Protein AF-A0A9W8GY58-F1 (afdb_monomer_lite)

Organism: NCBI:txid1052879

Radius of gyration: 16.57 Å; chains: 1; bounding box: 48×34×39 Å

Secondary structure (DSSP, 8-state):
-HHHHHHHHHHH--HHHHHHHHHHHHHHHHHH---TTHHHHHHHHHTT---HHHHHHHHHHHHHHHHHTT-HHHHHHHHHHHHHTT-S-TTTHHHHHHHHHHHHHSSS--S-HHHHHHHHTSTTHHHHHHHHHHHHHH-

Foldseek 3Di:
DLVVVLVVCLVPPDLVVVQVVLVVQVVVCVVPVDNPCVVSLVSCVVSVDDHLSSVLSVLQVVLVVCVVVVVLLVSLVSLLCNLVVVSDDPVCLVVSLVVCVVSVPDPDVNDDPVSVVSNVPRPCVVVVVVVVVVVVVVD

Sequence (139 aa):
RLGAAIAHFAEVSDRVSIGLICDQLWDQYLESGVLAYGSVIDSVLAAGLSHDRLQFLTRYRDFHESYKAQQFVDAGGMLLSILVSEIAPPHAVADLLVDAIPLLEGDVLVFSADQTLVLMRRRSLPAVLAGWAQWMRAN

pLDDT: mean 77.3, std 15.21, range [34.72, 94.0]

InterPro domains:
  IPR011502 Nucleoporin Nup85-like [PF07575] (1-121)
  IPR011502 Nucleoporin Nup85-like [PTHR13373] (1-122)

Structure (mmCIF, N/CA/C/O backbone):
data_AF-A0A9W8GY58-F1
#
_entry.id   AF-A0A9W8GY58-F1
#
loop_
_atom_site.group_PDB
_atom_site.id
_atom_site.type_symbol
_atom_site.label_atom_id
_atom_site.label_alt_id
_atom_site.label_comp_id
_atom_site.label_asym_id
_atom_site.label_entity_id
_atom_site.label_seq_id
_atom_site.pdbx_PDB_ins_code
_atom_site.Cartn_x
_atom_site.Cartn_y
_atom_site.Cartn_z
_atom_site.occupancy
_atom_site.B_iso_or_equiv
_atom_site.auth_seq_id
_atom_site.auth_comp_id
_atom_site.auth_asym_id
_atom_site.auth_atom_id
_atom_site.pdbx_PDB_model_num
ATOM 1 N N . ARG A 1 1 ? 2.947 -18.036 -17.300 1.00 50.59 1 ARG A N 1
ATOM 2 C CA . ARG A 1 1 ? 3.574 -17.052 -18.225 1.00 50.59 1 ARG A CA 1
ATOM 3 C C . ARG A 1 1 ? 4.503 -16.049 -17.517 1.00 50.59 1 ARG A C 1
ATOM 5 O O . ARG A 1 1 ? 5.294 -15.431 -18.207 1.00 50.59 1 ARG A O 1
ATOM 12 N N . LEU A 1 2 ? 4.490 -15.943 -16.178 1.00 49.88 2 LEU A N 1
ATOM 13 C CA . LEU A 1 2 ? 5.351 -15.027 -15.404 1.00 49.88 2 LEU A CA 1
ATOM 14 C C . LEU A 1 2 ? 6.858 -15.357 -15.465 1.00 49.88 2 LEU A C 1
ATOM 16 O O . LEU A 1 2 ? 7.670 -14.447 -15.553 1.00 49.88 2 LEU A O 1
ATOM 20 N N . GLY A 1 3 ? 7.239 -16.641 -15.519 1.00 47.41 3 GLY A N 1
ATOM 21 C CA . GLY A 1 3 ? 8.656 -17.048 -15.546 1.00 47.41 3 GLY A CA 1
ATOM 22 C C . GLY A 1 3 ? 9.453 -16.562 -16.767 1.00 47.41 3 GLY A C 1
ATOM 23 O O . GLY A 1 3 ? 10.621 -16.221 -16.635 1.00 47.41 3 GLY A O 1
ATOM 24 N N . ALA A 1 4 ? 8.820 -16.462 -17.941 1.00 54.44 4 ALA A N 1
ATOM 25 C CA . ALA A 1 4 ? 9.468 -15.935 -19.145 1.00 54.44 4 ALA A CA 1
ATOM 26 C C . ALA A 1 4 ? 9.625 -14.404 -19.108 1.00 54.44 4 ALA A C 1
ATOM 28 O O . ALA A 1 4 ? 10.594 -13.877 -19.641 1.00 54.44 4 ALA A O 1
ATOM 29 N N . ALA A 1 5 ? 8.705 -13.696 -18.443 1.00 55.88 5 ALA A N 1
ATOM 30 C CA . ALA A 1 5 ? 8.809 -12.254 -18.242 1.00 55.88 5 ALA A CA 1
ATOM 31 C C . ALA A 1 5 ? 9.958 -11.916 -17.274 1.00 55.88 5 ALA A C 1
ATOM 33 O O . ALA A 1 5 ? 10.748 -11.026 -17.560 1.00 55.88 5 ALA A O 1
ATOM 34 N N . ILE A 1 6 ? 10.119 -12.706 -16.203 1.00 54.50 6 ILE A N 1
ATOM 35 C CA . ILE A 1 6 ? 11.223 -12.589 -15.233 1.00 54.50 6 ILE A CA 1
ATOM 36 C C . ILE A 1 6 ? 12.594 -12.763 -15.900 1.00 54.50 6 ILE A C 1
ATOM 38 O O . ILE A 1 6 ? 13.489 -11.951 -15.674 1.00 54.50 6 ILE A O 1
ATOM 42 N N . ALA A 1 7 ? 12.750 -13.779 -16.755 1.00 55.09 7 ALA A N 1
ATOM 43 C CA . ALA A 1 7 ? 13.993 -13.992 -17.499 1.00 55.09 7 ALA A CA 1
ATOM 44 C C . ALA A 1 7 ? 14.318 -12.807 -18.428 1.00 55.09 7 ALA A C 1
ATOM 46 O O . ALA A 1 7 ? 15.466 -12.379 -18.502 1.00 55.09 7 ALA A O 1
ATOM 47 N N . HIS A 1 8 ? 13.297 -12.219 -19.058 1.00 55.34 8 HIS A N 1
ATOM 48 C CA . HIS A 1 8 ? 13.469 -11.039 -19.902 1.00 55.34 8 HIS A CA 1
ATOM 49 C C . HIS A 1 8 ? 13.774 -9.760 -19.089 1.00 55.34 8 HIS A C 1
ATOM 51 O O . HIS A 1 8 ? 14.518 -8.902 -19.557 1.00 55.34 8 HIS A O 1
ATOM 57 N N . PHE A 1 9 ? 13.279 -9.633 -17.846 1.00 57.16 9 PHE A N 1
ATOM 58 C CA . PHE A 1 9 ? 13.599 -8.499 -16.958 1.00 57.16 9 PHE A CA 1
ATOM 59 C C . PHE A 1 9 ? 15.060 -8.468 -16.525 1.00 57.16 9 PHE A C 1
ATOM 61 O O . PHE A 1 9 ? 15.652 -7.390 -16.470 1.00 57.16 9 PHE A O 1
ATOM 68 N N . ALA A 1 10 ? 15.641 -9.636 -16.246 1.00 55.72 10 ALA A N 1
ATOM 69 C CA . ALA A 1 10 ? 17.057 -9.738 -15.911 1.00 55.72 10 ALA A CA 1
ATOM 70 C C . ALA A 1 10 ? 17.949 -9.324 -17.098 1.00 55.72 10 ALA A C 1
ATOM 72 O O . ALA A 1 10 ? 18.969 -8.665 -16.900 1.00 55.72 10 ALA A O 1
ATOM 73 N N . GLU A 1 11 ? 17.536 -9.643 -18.330 1.00 55.03 11 GLU A N 1
ATOM 74 C CA . GLU A 1 11 ? 18.289 -9.319 -19.548 1.00 55.03 11 GLU A CA 1
ATOM 75 C C . GLU A 1 11 ? 18.219 -7.837 -19.947 1.00 55.03 11 GLU A C 1
ATOM 77 O O . GLU A 1 11 ? 19.219 -7.292 -20.409 1.00 55.03 11 GLU A O 1
ATOM 82 N N . VAL A 1 12 ? 17.068 -7.172 -19.782 1.00 58.81 12 VAL A N 1
ATOM 83 C CA . VAL A 1 12 ? 16.858 -5.814 -20.328 1.00 58.81 12 VAL A CA 1
ATOM 84 C C . VAL A 1 12 ? 17.352 -4.698 -19.395 1.00 58.81 12 VAL A C 1
ATOM 86 O O . VAL A 1 12 ? 17.734 -3.647 -19.897 1.00 58.81 12 VAL A O 1
ATOM 89 N N . SER A 1 13 ? 17.393 -4.912 -18.071 1.00 59.41 13 SER A N 1
ATOM 90 C CA . SER A 1 13 ? 18.068 -4.054 -17.066 1.00 59.41 13 SER A CA 1
ATOM 91 C C . SER A 1 13 ? 18.013 -2.521 -17.284 1.00 59.41 13 SER A C 1
ATOM 93 O O . SER A 1 13 ? 18.962 -1.808 -16.958 1.00 59.41 13 SER A O 1
ATOM 95 N N . ASP A 1 14 ? 16.890 -1.982 -17.772 1.00 70.00 14 ASP A N 1
ATOM 96 C CA . ASP A 1 14 ? 16.629 -0.537 -17.796 1.00 70.00 14 ASP A CA 1
ATOM 97 C C . ASP A 1 14 ? 15.485 -0.183 -16.835 1.00 70.00 14 ASP A C 1
ATOM 99 O O . ASP A 1 14 ? 14.446 -0.853 -16.788 1.00 70.00 14 ASP A O 1
ATOM 103 N N . ARG A 1 15 ? 15.676 0.896 -16.066 1.00 70.19 15 ARG A N 1
ATOM 104 C CA . ARG A 1 15 ? 14.747 1.390 -15.034 1.00 70.19 15 ARG A CA 1
ATOM 105 C C . ARG A 1 15 ? 13.349 1.628 -15.596 1.00 70.19 15 ARG A C 1
ATOM 107 O O . ARG A 1 15 ? 12.372 1.360 -14.904 1.00 70.19 15 ARG A O 1
ATOM 114 N N . VAL A 1 16 ? 13.253 2.077 -16.849 1.00 78.12 16 VAL A N 1
ATOM 115 C CA . VAL A 1 16 ? 11.971 2.332 -17.525 1.00 78.12 16 VAL A CA 1
ATOM 116 C C . VAL A 1 16 ? 11.129 1.060 -17.611 1.00 78.12 16 VAL A C 1
ATOM 118 O O . VAL A 1 16 ? 9.942 1.082 -17.290 1.00 78.12 16 VAL A O 1
ATOM 121 N N . SER A 1 17 ? 11.750 -0.062 -17.981 1.00 78.44 17 SER A N 1
ATOM 122 C CA . SER A 1 17 ? 11.054 -1.346 -18.077 1.00 78.44 17 SER A CA 1
ATOM 123 C C . SER A 1 17 ? 10.583 -1.807 -16.699 1.00 78.44 17 SER A C 1
ATOM 125 O O . SER A 1 17 ? 9.426 -2.174 -16.536 1.00 78.44 17 SER A O 1
ATOM 127 N N . ILE A 1 18 ? 11.429 -1.705 -15.670 1.00 79.81 18 ILE A N 1
ATOM 128 C CA . ILE A 1 18 ? 11.048 -2.091 -14.301 1.00 79.81 18 ILE A CA 1
ATOM 129 C C . ILE A 1 18 ? 9.832 -1.288 -13.816 1.00 79.81 18 ILE A C 1
ATOM 131 O O . ILE A 1 18 ? 8.905 -1.873 -13.255 1.00 79.81 18 ILE A O 1
ATOM 135 N N . GLY A 1 19 ? 9.804 0.025 -14.066 1.00 83.94 19 GLY A N 1
ATOM 136 C CA . GLY A 1 19 ? 8.663 0.878 -13.733 1.00 83.94 19 GLY A CA 1
ATOM 137 C C . GLY A 1 19 ? 7.362 0.423 -14.397 1.00 83.94 19 GLY A C 1
ATOM 138 O O . GLY A 1 19 ? 6.381 0.196 -13.695 1.00 83.94 19 GLY A O 1
ATOM 139 N N . LEU A 1 20 ? 7.380 0.208 -15.717 1.00 84.00 20 LEU A N 1
ATOM 140 C CA . LEU A 1 20 ? 6.198 -0.204 -16.488 1.00 84.00 20 LEU A CA 1
ATOM 141 C C . LEU A 1 20 ? 5.602 -1.524 -16.001 1.00 84.00 20 LEU A C 1
ATOM 143 O O . LEU A 1 20 ? 4.386 -1.657 -15.908 1.00 84.00 20 LEU A O 1
ATOM 147 N N . ILE A 1 21 ? 6.444 -2.504 -15.680 1.00 82.88 21 ILE A N 1
ATOM 148 C CA . ILE A 1 21 ? 5.953 -3.783 -15.169 1.00 82.88 21 ILE A CA 1
ATOM 149 C C . ILE A 1 21 ? 5.398 -3.655 -13.760 1.00 82.88 21 ILE A C 1
ATOM 151 O O . ILE A 1 21 ? 4.383 -4.276 -13.462 1.00 82.88 21 ILE A O 1
ATOM 155 N N . CYS A 1 22 ? 6.013 -2.850 -12.897 1.00 86.94 22 CYS A N 1
ATOM 156 C CA . CYS A 1 22 ? 5.442 -2.620 -11.575 1.00 86.94 22 CYS A CA 1
ATOM 157 C C . CYS A 1 22 ? 4.063 -1.951 -11.671 1.00 86.94 22 CYS A C 1
ATOM 159 O O . CYS A 1 22 ? 3.148 -2.361 -10.962 1.00 86.94 22 CYS A O 1
ATOM 161 N N . ASP A 1 23 ? 3.898 -0.982 -12.572 1.00 88.19 23 ASP A N 1
ATOM 162 C CA . ASP A 1 23 ? 2.602 -0.339 -12.804 1.00 88.19 23 ASP A CA 1
ATOM 163 C C . ASP A 1 23 ? 1.572 -1.363 -13.345 1.00 88.19 23 ASP A C 1
ATOM 165 O O . ASP A 1 23 ? 0.459 -1.439 -12.836 1.00 88.19 23 ASP A O 1
ATOM 169 N N . GLN A 1 24 ? 1.956 -2.265 -14.260 1.00 86.62 24 GLN A N 1
ATOM 170 C CA . GLN A 1 24 ? 1.072 -3.352 -14.724 1.00 86.62 24 GLN A CA 1
ATOM 171 C C . GLN A 1 24 ? 0.666 -4.332 -13.613 1.00 86.62 24 GLN A C 1
ATOM 173 O O . GLN A 1 24 ? -0.470 -4.804 -13.582 1.00 86.62 24 GLN A O 1
ATOM 178 N N . LEU A 1 25 ? 1.590 -4.674 -12.711 1.00 86.06 25 LEU A N 1
ATOM 179 C CA . LEU A 1 25 ? 1.293 -5.542 -11.568 1.00 86.06 25 LEU A CA 1
ATOM 180 C C . LEU A 1 25 ? 0.331 -4.862 -10.588 1.00 86.06 25 LEU A C 1
ATOM 182 O O . LEU A 1 25 ? -0.516 -5.540 -10.005 1.00 86.06 25 LEU A O 1
ATOM 186 N N . TRP A 1 26 ? 0.456 -3.543 -10.421 1.00 89.25 26 TRP A N 1
ATOM 187 C CA . TRP A 1 26 ? -0.472 -2.740 -9.632 1.00 89.25 26 TRP A CA 1
ATOM 188 C C . TRP A 1 26 ? -1.875 -2.737 -10.248 1.00 89.25 26 TRP A C 1
ATOM 190 O O . TRP A 1 26 ? -2.834 -3.079 -9.559 1.00 89.25 26 TRP A O 1
ATOM 200 N N . ASP A 1 27 ? -1.994 -2.465 -11.548 1.00 87.38 27 ASP A N 1
ATOM 201 C CA . ASP A 1 27 ? -3.283 -2.470 -12.254 1.00 87.38 27 ASP A CA 1
ATOM 202 C C . ASP A 1 27 ? -3.964 -3.845 -12.173 1.00 87.38 27 ASP A C 1
ATOM 204 O O . ASP A 1 27 ? -5.146 -3.954 -11.846 1.00 87.38 27 ASP A O 1
ATOM 208 N N . GLN A 1 28 ? -3.200 -4.924 -12.369 1.00 84.94 28 GLN A N 1
ATOM 209 C CA . GLN A 1 28 ? -3.718 -6.284 -12.233 1.00 84.94 28 GLN A CA 1
ATOM 210 C C . GLN A 1 28 ? -4.214 -6.577 -10.808 1.00 84.94 28 GLN A C 1
ATOM 212 O O . GLN A 1 28 ? -5.204 -7.296 -10.625 1.00 84.94 28 GLN A O 1
ATOM 217 N N . TYR A 1 29 ? -3.531 -6.056 -9.786 1.00 85.25 29 TYR A N 1
ATOM 218 C CA . TYR A 1 29 ? -3.996 -6.162 -8.407 1.00 85.25 29 TYR A CA 1
ATOM 219 C C . TYR A 1 29 ? -5.314 -5.404 -8.212 1.00 85.25 29 TYR A C 1
ATOM 221 O O . TYR A 1 29 ? -6.248 -5.990 -7.669 1.00 85.25 29 TYR A O 1
ATOM 229 N N . LEU A 1 30 ? -5.426 -4.166 -8.701 1.00 84.06 30 LEU A N 1
ATOM 230 C CA . LEU A 1 30 ? -6.657 -3.376 -8.596 1.00 84.06 30 LEU A CA 1
ATOM 231 C C . LEU A 1 30 ? -7.853 -4.055 -9.283 1.00 84.06 30 LEU A C 1
ATOM 233 O O . LEU A 1 30 ? -8.963 -4.023 -8.757 1.00 84.06 30 LEU A O 1
ATOM 237 N N . GLU A 1 31 ? -7.636 -4.709 -10.424 1.00 83.81 31 GLU A N 1
ATOM 238 C CA . GLU A 1 31 ? -8.691 -5.430 -11.148 1.00 83.81 31 GLU A CA 1
ATOM 239 C C . GLU A 1 31 ? -9.109 -6.742 -10.468 1.00 83.81 31 GLU A C 1
ATOM 241 O O . GLU A 1 31 ? -10.283 -7.114 -10.487 1.00 83.81 31 GLU A O 1
ATOM 246 N N . SER A 1 32 ? -8.151 -7.480 -9.902 1.00 81.62 32 SER A N 1
ATOM 247 C CA . SER A 1 32 ? -8.389 -8.837 -9.390 1.00 81.62 32 SER A CA 1
ATOM 248 C C . SER A 1 32 ? -8.621 -8.914 -7.882 1.00 81.62 32 SER A C 1
ATOM 250 O O . SER A 1 32 ? -9.168 -9.908 -7.403 1.00 81.62 32 SER A O 1
ATOM 252 N N . GLY A 1 33 ? -8.157 -7.921 -7.121 1.00 79.69 33 GLY A N 1
ATOM 253 C CA . GLY A 1 33 ? -8.069 -7.950 -5.659 1.00 79.69 33 GLY A CA 1
ATOM 254 C C . GLY A 1 33 ? -7.055 -8.962 -5.107 1.00 79.69 33 GLY A C 1
ATOM 255 O O . GLY A 1 33 ? -6.994 -9.177 -3.895 1.00 79.69 33 GLY A O 1
ATOM 256 N N . VAL A 1 34 ? -6.263 -9.620 -5.964 1.00 76.44 34 VAL A N 1
ATOM 257 C CA . VAL A 1 34 ? -5.331 -10.682 -5.562 1.00 76.44 34 VAL A CA 1
ATOM 258 C C . VAL A 1 34 ? -3.888 -10.217 -5.722 1.00 76.44 34 VAL A C 1
ATOM 260 O O . VAL A 1 34 ? -3.431 -9.893 -6.815 1.00 76.44 34 VAL A O 1
ATOM 263 N N . LEU A 1 35 ? -3.126 -10.276 -4.628 1.00 77.75 35 LEU A N 1
ATOM 264 C CA . LEU A 1 35 ? -1.686 -9.996 -4.607 1.00 77.75 35 LEU A CA 1
ATOM 265 C C . LEU A 1 35 ? -0.875 -11.170 -5.185 1.00 77.75 35 LEU A C 1
ATOM 267 O O . LEU A 1 35 ? -0.153 -11.870 -4.477 1.00 77.75 35 LEU A O 1
ATOM 271 N N . ALA A 1 36 ? -1.003 -11.406 -6.490 1.00 70.81 36 ALA A N 1
ATOM 272 C CA . ALA A 1 36 ? -0.377 -12.528 -7.199 1.00 70.81 36 ALA A CA 1
ATOM 273 C C . ALA A 1 36 ? 1.039 -12.228 -7.738 1.00 70.81 36 ALA A C 1
ATOM 275 O O . ALA A 1 36 ? 1.500 -12.886 -8.671 1.00 70.81 36 ALA A O 1
ATOM 276 N N . TYR A 1 37 ? 1.737 -11.235 -7.179 1.00 73.50 37 TYR A N 1
ATOM 277 C CA . TYR A 1 37 ? 3.034 -10.772 -7.686 1.00 73.50 37 TYR A CA 1
ATOM 278 C C . TYR A 1 37 ? 4.237 -11.115 -6.791 1.00 73.50 37 TYR A C 1
ATOM 280 O O . TYR A 1 37 ? 5.367 -10.787 -7.153 1.00 73.50 37 TYR A O 1
ATOM 288 N N . GLY A 1 38 ? 4.032 -11.796 -5.655 1.00 75.12 38 GLY A N 1
ATOM 289 C CA . GLY A 1 38 ? 5.090 -12.075 -4.670 1.00 75.12 38 GLY A CA 1
ATOM 290 C C . GLY A 1 38 ? 6.338 -12.723 -5.279 1.00 75.12 38 GLY A C 1
ATOM 291 O O . GLY A 1 38 ? 7.426 -12.167 -5.183 1.00 75.12 38 GLY A O 1
ATOM 292 N N . SER A 1 39 ? 6.170 -13.810 -6.038 1.00 74.88 39 SER A N 1
ATOM 293 C CA . SER A 1 39 ? 7.297 -14.509 -6.674 1.00 74.88 39 SER A CA 1
ATOM 294 C C . SER A 1 39 ? 8.039 -13.671 -7.723 1.00 74.88 39 SER A C 1
ATOM 296 O O . SER A 1 39 ? 9.216 -13.910 -7.981 1.00 74.88 39 SER A O 1
ATOM 298 N N . VAL A 1 40 ? 7.356 -12.713 -8.366 1.00 72.69 40 VAL A N 1
ATOM 299 C CA . VAL A 1 40 ? 7.985 -11.801 -9.336 1.00 72.69 40 VAL A CA 1
ATOM 300 C C . VAL A 1 40 ? 8.862 -10.809 -8.594 1.00 72.69 40 VAL A C 1
ATOM 302 O O . VAL A 1 40 ? 10.033 -10.668 -8.935 1.00 72.69 40 VAL A O 1
ATOM 305 N N . ILE A 1 41 ? 8.327 -10.178 -7.549 1.00 77.81 41 ILE A N 1
ATOM 306 C CA . ILE A 1 41 ? 9.080 -9.240 -6.712 1.00 77.81 41 ILE A CA 1
ATOM 307 C C . ILE A 1 41 ? 10.313 -9.916 -6.125 1.00 77.81 41 ILE A C 1
ATOM 309 O O . ILE A 1 41 ? 11.413 -9.387 -6.270 1.00 77.81 41 ILE A O 1
ATOM 313 N N . ASP A 1 42 ? 10.155 -11.108 -5.550 1.00 79.75 42 ASP A N 1
ATOM 314 C CA . ASP A 1 42 ? 11.260 -11.835 -4.925 1.00 79.75 42 ASP A CA 1
ATOM 315 C C . ASP A 1 42 ? 12.374 -12.142 -5.938 1.00 79.75 42 ASP A C 1
ATOM 317 O O . ASP A 1 42 ? 13.556 -11.992 -5.630 1.00 79.75 42 ASP A O 1
ATOM 321 N N . SER A 1 43 ? 12.013 -12.494 -7.178 1.00 74.12 43 SER A N 1
ATOM 322 C CA . SER A 1 43 ? 12.988 -12.747 -8.246 1.00 74.12 43 SER A CA 1
ATOM 323 C C . SER A 1 43 ? 13.757 -11.491 -8.677 1.00 74.12 43 SER A C 1
ATOM 325 O O . SER A 1 43 ? 14.964 -11.558 -8.909 1.00 74.12 43 SER A O 1
ATOM 327 N N . VAL A 1 44 ? 13.086 -10.337 -8.742 1.00 72.94 44 VAL A N 1
ATOM 328 C CA . VAL A 1 44 ? 13.697 -9.054 -9.128 1.00 72.94 44 VAL A CA 1
ATOM 329 C C . VAL A 1 44 ? 14.587 -8.522 -7.999 1.00 72.94 44 VAL A C 1
ATOM 331 O O . VAL A 1 44 ? 15.688 -8.038 -8.261 1.00 72.94 44 VAL A O 1
ATOM 334 N N . LEU A 1 45 ? 14.158 -8.670 -6.741 1.00 74.81 45 LEU A N 1
ATOM 335 C CA . LEU A 1 45 ? 14.960 -8.328 -5.563 1.00 74.81 45 LEU A CA 1
ATOM 336 C C . LEU A 1 45 ? 16.207 -9.217 -5.449 1.00 74.81 45 LEU A C 1
ATOM 338 O O . LEU A 1 45 ? 17.294 -8.707 -5.180 1.00 74.81 45 LEU A O 1
ATOM 342 N N . ALA A 1 46 ? 16.082 -10.524 -5.706 1.00 76.00 46 ALA A N 1
ATOM 343 C CA . ALA A 1 46 ? 17.211 -11.459 -5.696 1.00 76.00 46 ALA A CA 1
ATOM 344 C C . ALA A 1 46 ? 18.267 -11.136 -6.768 1.00 76.00 46 ALA A C 1
ATOM 346 O O . ALA A 1 46 ? 19.447 -11.428 -6.577 1.00 76.00 46 ALA A O 1
ATOM 347 N N . ALA A 1 47 ? 17.867 -10.488 -7.866 1.00 73.12 47 ALA A N 1
ATOM 348 C CA . ALA A 1 47 ? 18.777 -9.980 -8.891 1.00 73.12 47 ALA A CA 1
ATOM 349 C C . ALA A 1 47 ? 19.514 -8.684 -8.478 1.00 73.12 47 ALA A C 1
ATOM 351 O O . ALA A 1 47 ? 20.317 -8.165 -9.251 1.00 73.12 47 ALA A O 1
ATOM 352 N N . GLY A 1 48 ? 19.261 -8.146 -7.277 1.00 70.62 48 GLY A N 1
ATOM 353 C CA . GLY A 1 48 ? 19.907 -6.936 -6.756 1.00 70.62 48 GLY A CA 1
ATOM 354 C C . GLY A 1 48 ? 19.387 -5.630 -7.365 1.00 70.62 48 GLY A C 1
ATOM 355 O O . GLY A 1 48 ? 20.009 -4.579 -7.202 1.00 70.62 48 GLY A O 1
ATOM 356 N N . LEU A 1 49 ? 18.256 -5.676 -8.073 1.00 73.69 49 LEU A N 1
ATOM 357 C CA . LEU A 1 49 ? 17.655 -4.505 -8.701 1.00 73.69 49 LEU A CA 1
ATOM 358 C C . LEU A 1 49 ? 16.865 -3.689 -7.670 1.00 73.69 49 LEU A C 1
ATOM 360 O O . LEU A 1 49 ? 16.079 -4.227 -6.893 1.00 73.69 49 LEU A O 1
ATOM 364 N N . SER A 1 50 ? 17.048 -2.367 -7.694 1.00 74.94 50 SER A N 1
ATOM 365 C CA . SER A 1 50 ? 16.310 -1.425 -6.847 1.00 74.94 50 SER A CA 1
ATOM 366 C C . SER A 1 50 ? 15.612 -0.371 -7.702 1.00 74.94 50 SER A C 1
ATOM 368 O O . SER A 1 50 ? 16.235 0.285 -8.541 1.00 74.94 50 SER A O 1
ATOM 370 N N . HIS A 1 51 ? 14.305 -0.229 -7.491 1.00 84.31 51 HIS A N 1
ATOM 371 C CA . HIS A 1 51 ? 13.441 0.731 -8.168 1.00 84.31 51 HIS A CA 1
ATOM 372 C C . HIS A 1 51 ? 12.307 1.145 -7.223 1.00 84.31 51 HIS A C 1
ATOM 374 O O . HIS A 1 51 ? 11.751 0.289 -6.535 1.00 84.31 51 HIS A O 1
ATOM 380 N N . ASP A 1 52 ? 11.918 2.421 -7.207 1.00 88.75 52 ASP A N 1
ATOM 381 C CA . ASP A 1 52 ? 10.924 2.932 -6.248 1.00 88.75 52 ASP A CA 1
ATOM 382 C C . ASP A 1 52 ? 9.577 2.213 -6.370 1.00 88.75 52 ASP A C 1
ATOM 384 O O . ASP A 1 52 ? 8.983 1.825 -5.369 1.00 88.75 52 ASP A O 1
ATOM 388 N N . ARG A 1 53 ? 9.134 1.928 -7.602 1.00 88.25 53 ARG A N 1
ATOM 389 C CA . ARG A 1 53 ? 7.917 1.133 -7.849 1.00 88.25 53 ARG A CA 1
ATOM 390 C C . ARG A 1 53 ? 7.997 -0.297 -7.311 1.00 88.25 53 ARG A C 1
ATOM 392 O O . ARG A 1 53 ? 7.007 -0.815 -6.808 1.00 88.25 53 ARG A O 1
ATOM 399 N N . LEU A 1 54 ? 9.176 -0.915 -7.366 1.00 88.31 54 LEU A N 1
ATOM 400 C CA . LEU A 1 54 ? 9.386 -2.249 -6.809 1.00 88.31 54 LEU A CA 1
ATOM 401 C C . LEU A 1 54 ? 9.348 -2.203 -5.277 1.00 88.31 54 LEU A C 1
ATOM 403 O O . LEU A 1 54 ? 8.706 -3.042 -4.647 1.00 88.31 54 LEU A O 1
ATOM 407 N N . GLN A 1 55 ? 9.989 -1.195 -4.678 1.00 89.88 55 GLN A N 1
ATOM 408 C CA . GLN A 1 55 ? 9.937 -0.969 -3.233 1.00 89.88 55 GLN A CA 1
ATOM 409 C C . GLN A 1 55 ? 8.505 -0.693 -2.762 1.00 89.88 55 GLN A C 1
ATOM 411 O O . GLN A 1 55 ? 8.098 -1.220 -1.729 1.00 89.88 55 GLN A O 1
ATOM 416 N N . PHE A 1 56 ? 7.732 0.078 -3.532 1.00 92.38 56 PHE A N 1
ATOM 417 C CA . PHE A 1 56 ? 6.313 0.323 -3.286 1.00 92.38 56 PHE A CA 1
ATOM 418 C C . PHE A 1 56 ? 5.521 -0.987 -3.224 1.00 92.38 56 PHE A C 1
ATOM 420 O O . PHE A 1 56 ? 4.915 -1.269 -2.193 1.00 92.38 56 PHE A O 1
ATOM 427 N N . LEU A 1 57 ? 5.576 -1.814 -4.273 1.00 91.12 57 LEU A N 1
ATOM 428 C CA . LEU A 1 57 ? 4.817 -3.068 -4.313 1.00 91.12 57 LEU A CA 1
ATOM 429 C C . LEU A 1 57 ? 5.240 -4.056 -3.219 1.00 91.12 57 LEU A C 1
ATOM 431 O O . LEU A 1 57 ? 4.397 -4.780 -2.687 1.00 91.12 57 LEU A O 1
ATOM 435 N N . THR A 1 58 ? 6.532 -4.073 -2.878 1.00 90.75 58 THR A N 1
ATOM 436 C CA . THR A 1 58 ? 7.077 -4.906 -1.795 1.00 90.75 58 THR A CA 1
ATOM 437 C C . THR A 1 58 ? 6.489 -4.477 -0.456 1.00 90.75 58 THR A C 1
ATOM 439 O O . THR A 1 58 ? 5.857 -5.281 0.218 1.00 90.75 58 THR A O 1
ATOM 442 N N . ARG A 1 59 ? 6.597 -3.189 -0.105 1.00 91.94 59 ARG A N 1
ATOM 443 C CA . ARG A 1 59 ? 6.046 -2.675 1.158 1.00 91.94 59 ARG A CA 1
ATOM 444 C C . ARG A 1 59 ? 4.530 -2.807 1.224 1.00 91.94 59 ARG A C 1
ATOM 446 O O . ARG A 1 59 ? 3.993 -3.046 2.298 1.00 91.94 59 ARG A O 1
ATOM 453 N N . TYR A 1 60 ? 3.839 -2.644 0.098 1.00 92.44 60 TYR A N 1
ATOM 454 C CA . TYR A 1 60 ? 2.390 -2.805 0.049 1.00 92.44 60 TYR A CA 1
ATOM 455 C C . TYR A 1 60 ? 1.965 -4.265 0.266 1.00 92.44 60 TYR A C 1
ATOM 457 O O . TYR A 1 60 ? 0.980 -4.525 0.956 1.00 92.44 60 TYR A O 1
ATOM 465 N N . ARG A 1 61 ? 2.733 -5.231 -0.256 1.00 90.00 61 ARG A N 1
ATOM 466 C CA . ARG A 1 61 ? 2.542 -6.652 0.070 1.00 90.00 61 ARG A CA 1
ATOM 467 C C . ARG A 1 61 ? 2.734 -6.890 1.564 1.00 90.00 61 ARG A C 1
ATOM 469 O O . ARG A 1 61 ? 1.859 -7.489 2.181 1.00 90.00 61 ARG A O 1
ATOM 476 N N . ASP A 1 62 ? 3.837 -6.403 2.126 1.00 91.56 62 ASP A N 1
ATOM 477 C CA . ASP A 1 62 ? 4.148 -6.591 3.545 1.00 91.56 62 ASP A CA 1
ATOM 478 C C . ASP A 1 62 ? 3.034 -5.986 4.426 1.00 91.56 62 ASP A C 1
ATOM 480 O O . ASP A 1 62 ? 2.589 -6.614 5.387 1.00 91.56 62 ASP A O 1
ATOM 484 N N . PHE A 1 63 ? 2.491 -4.823 4.037 1.00 93.19 63 PHE A N 1
ATOM 485 C CA . PHE A 1 63 ? 1.321 -4.212 4.678 1.00 93.19 63 PHE A CA 1
ATOM 486 C C . PHE A 1 63 ? 0.128 -5.174 4.715 1.00 93.19 63 PHE A C 1
ATOM 488 O O . PHE A 1 63 ? -0.455 -5.392 5.778 1.00 93.19 63 PHE A O 1
ATOM 495 N N . HIS A 1 64 ? -0.229 -5.767 3.573 1.00 90.38 64 HIS A N 1
ATOM 496 C CA . HIS A 1 64 ? -1.343 -6.715 3.480 1.00 90.38 64 HIS A CA 1
ATOM 497 C C . HIS A 1 64 ? -1.115 -7.976 4.310 1.00 90.38 64 HIS A C 1
ATOM 499 O O . HIS A 1 64 ? -2.060 -8.503 4.899 1.00 90.38 64 HIS A O 1
ATOM 505 N N . GLU A 1 65 ? 0.117 -8.476 4.359 1.00 90.69 65 GLU A N 1
ATOM 506 C CA . GLU A 1 65 ? 0.480 -9.634 5.178 1.00 90.69 65 GLU A CA 1
ATOM 507 C C . GLU A 1 65 ? 0.330 -9.321 6.673 1.00 90.69 65 GLU A C 1
ATOM 509 O O . GLU A 1 65 ? -0.365 -10.060 7.377 1.00 90.69 65 GLU A O 1
ATOM 514 N N . SER A 1 66 ? 0.866 -8.189 7.142 1.00 91.62 66 SER A N 1
ATOM 515 C CA . SER A 1 66 ? 0.688 -7.724 8.524 1.00 91.62 66 SER A CA 1
ATOM 516 C C . SER A 1 66 ? -0.780 -7.449 8.860 1.00 91.62 66 SER A C 1
ATOM 518 O O . SER A 1 66 ? -1.250 -7.835 9.932 1.00 91.62 66 SER A O 1
ATOM 520 N N . TYR A 1 67 ? -1.544 -6.853 7.940 1.00 89.50 67 TYR A N 1
ATOM 521 C CA . TYR A 1 67 ? -2.974 -6.603 8.132 1.00 89.50 67 TYR A CA 1
ATOM 522 C C . TYR A 1 67 ? -3.760 -7.912 8.302 1.00 89.50 67 TYR A C 1
ATOM 524 O O . TYR A 1 67 ? -4.543 -8.052 9.242 1.00 89.50 67 TYR A O 1
ATOM 532 N N . LYS A 1 68 ? -3.509 -8.914 7.446 1.00 88.69 68 LYS A N 1
ATOM 533 C CA . LYS A 1 68 ? -4.123 -10.253 7.548 1.00 88.69 68 LYS A CA 1
ATOM 534 C C . LYS A 1 68 ? -3.727 -10.986 8.827 1.00 88.69 68 LYS A C 1
ATOM 536 O O . LYS A 1 68 ? -4.538 -11.729 9.374 1.00 88.69 68 LYS A O 1
ATOM 541 N N . ALA A 1 69 ? -2.510 -10.758 9.313 1.00 93.12 69 ALA A N 1
ATOM 542 C CA . ALA A 1 69 ? -2.030 -11.268 10.594 1.00 93.12 69 ALA A CA 1
ATOM 543 C C . ALA A 1 69 ? -2.574 -10.491 11.812 1.00 93.12 69 ALA A C 1
ATOM 545 O O . ALA A 1 69 ? -2.184 -10.791 12.938 1.00 93.12 69 ALA A O 1
ATOM 546 N N . GLN A 1 70 ? -3.461 -9.505 11.608 1.00 91.25 70 GLN A N 1
ATOM 547 C CA . GLN A 1 70 ? -4.009 -8.614 12.643 1.00 91.25 70 GLN A CA 1
ATOM 548 C C . GLN A 1 70 ? -2.939 -7.785 13.381 1.00 91.25 70 GLN A C 1
ATOM 550 O O . GLN A 1 70 ? -3.165 -7.270 14.476 1.00 91.25 70 GLN A O 1
ATOM 555 N N . GLN A 1 71 ? -1.770 -7.608 12.764 1.00 94.00 71 GLN A N 1
ATOM 556 C CA . GLN A 1 71 ? -0.676 -6.769 13.249 1.00 94.00 71 GLN A CA 1
ATOM 557 C C . GLN A 1 71 ? -0.899 -5.323 12.788 1.00 94.00 71 GLN A C 1
ATOM 559 O O . GLN A 1 71 ? -0.160 -4.781 11.968 1.00 94.00 71 GLN A O 1
ATOM 564 N N . PHE A 1 72 ? -1.969 -4.695 13.280 1.00 91.44 72 PHE A N 1
ATOM 565 C CA . PHE A 1 72 ? -2.453 -3.416 12.745 1.00 91.44 72 PHE A CA 1
ATOM 566 C C . PHE A 1 72 ? -1.472 -2.252 12.914 1.00 91.44 72 PHE A C 1
ATOM 568 O O . PHE A 1 72 ? -1.400 -1.392 12.041 1.00 91.44 72 PHE A O 1
ATOM 575 N N . VAL A 1 73 ? -0.688 -2.237 13.997 1.00 92.3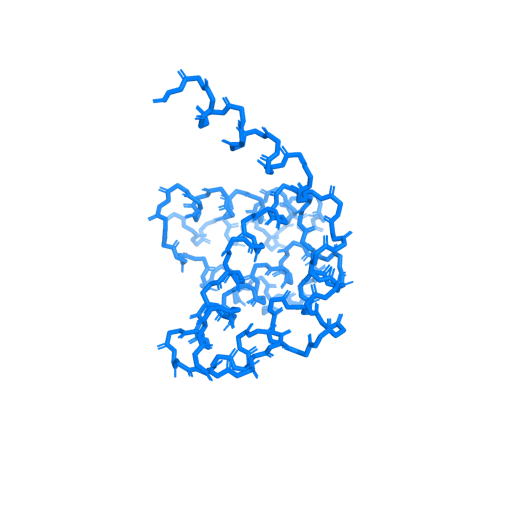1 73 VAL A N 1
ATOM 576 C CA . VAL A 1 73 ? 0.343 -1.210 14.226 1.00 92.31 73 VAL A CA 1
ATOM 577 C C . VAL A 1 73 ? 1.456 -1.314 13.181 1.00 92.31 73 VAL A C 1
ATOM 579 O O . VAL A 1 73 ? 1.837 -0.304 12.589 1.00 92.31 73 VAL A O 1
ATOM 582 N N . ASP A 1 74 ? 1.926 -2.530 12.898 1.00 93.44 74 ASP A N 1
ATOM 583 C CA . ASP A 1 74 ? 2.958 -2.770 11.885 1.00 93.44 74 ASP A CA 1
ATOM 584 C C . ASP A 1 74 ? 2.430 -2.439 10.485 1.00 93.44 74 ASP A C 1
ATOM 586 O O . ASP A 1 74 ? 3.077 -1.716 9.725 1.00 93.44 74 ASP A O 1
ATOM 590 N N . ALA A 1 75 ? 1.205 -2.878 10.183 1.00 93.19 75 ALA A N 1
ATOM 591 C CA . ALA A 1 75 ? 0.518 -2.575 8.933 1.00 93.19 75 ALA A CA 1
ATOM 592 C C . ALA A 1 75 ? 0.374 -1.054 8.716 1.00 93.19 75 ALA A C 1
ATOM 594 O O . ALA A 1 75 ? 0.729 -0.528 7.657 1.00 93.19 75 ALA A O 1
ATOM 595 N N . GLY A 1 76 ? -0.073 -0.320 9.738 1.00 91.62 76 GLY A N 1
ATOM 596 C CA . GLY A 1 76 ? -0.160 1.139 9.691 1.00 91.62 76 GLY A CA 1
ATOM 597 C C . GLY A 1 76 ? 1.200 1.801 9.481 1.00 91.62 76 GLY A C 1
ATOM 598 O O . GLY A 1 76 ? 1.334 2.692 8.640 1.00 91.62 76 GLY A O 1
ATOM 599 N N . GLY A 1 77 ? 2.236 1.324 10.175 1.00 92.25 77 GLY A N 1
ATOM 600 C CA . GLY A 1 77 ? 3.610 1.786 9.984 1.00 92.25 77 GLY A CA 1
ATOM 601 C C . GLY A 1 77 ? 4.099 1.612 8.543 1.00 92.25 77 GLY A C 1
ATOM 602 O O . GLY A 1 77 ? 4.721 2.522 7.987 1.00 92.25 77 GLY A O 1
ATOM 603 N N . MET A 1 78 ? 3.767 0.488 7.904 1.00 92.88 78 MET A N 1
ATOM 604 C CA . MET A 1 78 ? 4.111 0.227 6.505 1.00 92.88 78 MET A CA 1
ATOM 605 C C . MET A 1 78 ? 3.390 1.184 5.551 1.00 92.88 78 MET A C 1
ATOM 607 O O . MET A 1 78 ? 4.068 1.826 4.743 1.00 92.88 78 MET A O 1
ATOM 611 N N . LEU A 1 79 ? 2.070 1.364 5.681 1.00 91.38 79 LEU A N 1
ATOM 612 C CA . LEU A 1 79 ? 1.315 2.335 4.872 1.00 91.38 79 LEU A CA 1
ATOM 613 C C . LEU A 1 79 ? 1.859 3.756 5.023 1.00 91.38 79 LEU A C 1
ATOM 615 O O . LEU A 1 79 ? 2.096 4.447 4.028 1.00 91.38 79 LEU A O 1
ATOM 619 N N . LEU A 1 80 ? 2.116 4.184 6.260 1.00 91.38 80 LEU A N 1
ATOM 620 C CA . LEU A 1 80 ? 2.685 5.500 6.523 1.00 91.38 80 LEU A CA 1
ATOM 621 C C . LEU A 1 80 ? 4.062 5.644 5.868 1.00 91.38 80 LEU A C 1
ATOM 623 O O . LEU A 1 80 ? 4.341 6.674 5.256 1.00 91.38 80 LEU A O 1
ATOM 627 N N . SER A 1 81 ? 4.905 4.610 5.952 1.00 91.69 81 SER A N 1
ATOM 628 C CA . SER A 1 81 ? 6.228 4.630 5.325 1.00 91.69 81 SER A CA 1
ATOM 629 C C . SER A 1 81 ? 6.134 4.834 3.814 1.00 91.69 81 SER A C 1
ATOM 631 O O . SER A 1 81 ? 6.842 5.683 3.284 1.00 91.69 81 SER A O 1
ATOM 633 N N . ILE A 1 82 ? 5.203 4.143 3.145 1.00 91.38 82 ILE A N 1
ATOM 634 C CA . ILE A 1 82 ? 4.965 4.260 1.701 1.00 91.38 82 ILE A CA 1
ATOM 635 C C . ILE A 1 82 ? 4.540 5.688 1.333 1.00 91.38 82 ILE A C 1
ATOM 637 O O . ILE A 1 82 ? 5.029 6.258 0.354 1.00 91.38 82 ILE A O 1
ATOM 641 N N . LEU A 1 83 ? 3.630 6.270 2.116 1.00 87.62 83 LEU A N 1
ATOM 642 C CA . LEU A 1 83 ? 3.060 7.593 1.855 1.00 87.62 83 LEU A CA 1
ATOM 643 C C . LEU A 1 83 ? 4.055 8.732 2.108 1.00 87.62 83 LEU A C 1
ATOM 645 O O . LEU A 1 83 ? 4.015 9.745 1.405 1.00 87.62 83 LEU A O 1
ATOM 649 N N . VAL A 1 84 ? 4.947 8.570 3.089 1.00 87.00 84 VAL A N 1
ATOM 650 C CA . VAL A 1 84 ? 5.966 9.568 3.448 1.00 87.00 84 VAL A CA 1
ATOM 651 C C . VAL A 1 84 ? 7.208 9.463 2.565 1.00 87.00 84 VAL A C 1
ATOM 653 O O . VAL A 1 84 ? 7.787 10.492 2.230 1.00 87.00 84 VAL A O 1
ATOM 656 N N . SER A 1 85 ? 7.617 8.257 2.158 1.00 85.44 85 SER A N 1
ATOM 657 C CA . SER A 1 85 ? 8.845 8.055 1.376 1.00 85.44 85 SER A CA 1
ATOM 658 C C . SER A 1 85 ? 8.700 8.352 -0.120 1.00 85.44 85 SER A C 1
ATOM 660 O O . SER A 1 85 ? 9.653 8.158 -0.864 1.00 85.44 85 SER A O 1
ATOM 662 N N . GLU A 1 86 ? 7.517 8.777 -0.573 1.00 79.56 86 GLU A N 1
ATOM 663 C CA . GLU A 1 86 ? 7.205 9.161 -1.963 1.00 79.56 86 GLU A CA 1
ATOM 664 C C . GLU A 1 86 ? 7.471 8.084 -3.031 1.00 79.56 86 GLU A C 1
ATOM 666 O O . GLU A 1 86 ? 7.459 8.368 -4.226 1.00 79.56 86 GLU A O 1
ATOM 671 N N . ILE A 1 87 ? 7.635 6.827 -2.614 1.00 88.00 87 ILE A N 1
ATOM 672 C CA . ILE A 1 87 ? 7.833 5.686 -3.523 1.00 88.00 87 ILE A CA 1
ATOM 673 C C . ILE A 1 87 ? 6.535 5.297 -4.247 1.00 88.00 87 ILE A C 1
ATOM 675 O O . ILE A 1 87 ? 6.564 4.696 -5.326 1.00 88.00 87 ILE A O 1
ATOM 679 N N . ALA A 1 88 ? 5.386 5.650 -3.658 1.00 86.94 88 ALA A N 1
ATOM 680 C CA . ALA A 1 88 ? 4.079 5.376 -4.229 1.00 86.94 88 ALA A CA 1
ATOM 681 C C . ALA A 1 88 ? 3.865 6.165 -5.533 1.00 86.94 88 ALA A C 1
ATOM 683 O O . ALA A 1 88 ? 4.113 7.376 -5.577 1.00 86.94 88 ALA A O 1
ATOM 684 N N . PRO A 1 89 ? 3.355 5.520 -6.597 1.00 86.25 89 PRO A N 1
ATOM 685 C CA . PRO A 1 89 ? 2.856 6.246 -7.755 1.00 86.25 89 PRO A CA 1
ATOM 686 C C . PRO A 1 89 ? 1.765 7.245 -7.350 1.00 86.25 89 PRO A C 1
ATOM 688 O O . PRO A 1 89 ? 0.929 6.907 -6.513 1.00 86.25 89 PRO A O 1
ATOM 691 N N . PRO A 1 9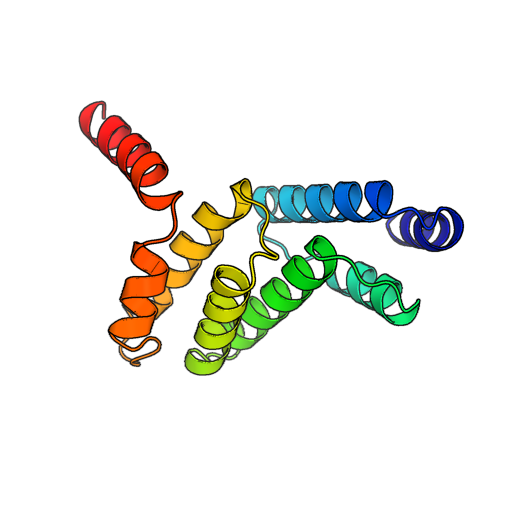0 ? 1.688 8.440 -7.973 1.00 84.62 90 PRO A N 1
ATOM 692 C CA . PRO A 1 90 ? 0.651 9.421 -7.651 1.00 84.62 90 PRO A CA 1
ATOM 693 C C . PRO A 1 90 ? -0.783 8.880 -7.732 1.00 84.62 90 PRO A C 1
ATOM 695 O O . PRO A 1 90 ? -1.624 9.296 -6.940 1.00 84.62 90 PRO A O 1
ATOM 698 N N . HIS A 1 91 ? -1.053 7.957 -8.662 1.00 83.12 91 HIS A N 1
ATOM 699 C CA . HIS A 1 91 ? -2.370 7.337 -8.822 1.00 83.12 91 HIS A CA 1
ATOM 700 C C . HIS A 1 91 ? -2.721 6.388 -7.662 1.00 83.12 91 HIS A C 1
ATOM 702 O O . HIS A 1 91 ? -3.859 6.402 -7.214 1.00 83.12 91 HIS A O 1
ATOM 708 N N . ALA A 1 92 ? -1.743 5.664 -7.107 1.00 87.19 92 ALA A N 1
ATOM 709 C CA . ALA A 1 92 ? -1.955 4.695 -6.028 1.00 87.19 92 ALA A CA 1
ATOM 710 C C . ALA A 1 92 ? -2.195 5.346 -4.656 1.00 87.19 92 ALA A C 1
ATOM 712 O O . ALA A 1 92 ? -2.679 4.707 -3.728 1.00 87.19 92 ALA A O 1
ATOM 713 N N . VAL A 1 93 ? -1.851 6.630 -4.491 1.00 87.62 93 VAL A N 1
ATOM 714 C CA . VAL A 1 93 ? -1.988 7.328 -3.200 1.00 87.62 93 VAL A CA 1
ATOM 715 C C . VAL A 1 93 ? -3.437 7.327 -2.709 1.00 87.62 93 VAL A C 1
ATOM 717 O O . VAL A 1 93 ? -3.665 7.231 -1.509 1.00 87.62 93 VAL A O 1
ATOM 720 N N . ALA A 1 94 ? -4.409 7.451 -3.616 1.00 86.06 94 ALA A N 1
ATOM 721 C CA . ALA A 1 94 ? -5.822 7.405 -3.253 1.00 86.06 94 ALA A CA 1
ATOM 722 C C . ALA A 1 94 ? -6.206 6.046 -2.652 1.00 86.06 94 ALA A C 1
ATOM 724 O O . ALA A 1 94 ? -6.820 6.013 -1.588 1.00 86.06 94 ALA A O 1
ATOM 725 N N . ASP A 1 95 ? -5.778 4.955 -3.285 1.00 88.12 95 ASP A N 1
ATOM 726 C CA . ASP A 1 95 ? -6.067 3.591 -2.841 1.00 88.12 95 ASP A CA 1
ATOM 727 C C . AS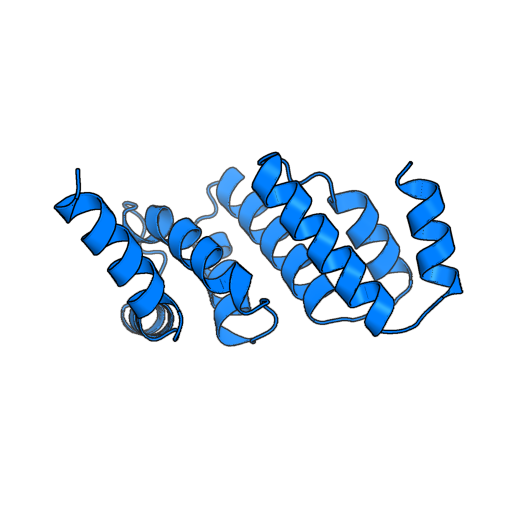P A 1 95 ? -5.443 3.320 -1.463 1.00 88.12 95 ASP A C 1
ATOM 729 O O . ASP A 1 95 ? -6.122 2.863 -0.549 1.00 88.12 95 ASP A O 1
ATOM 733 N N . LEU A 1 96 ? -4.190 3.742 -1.254 1.00 89.50 96 LEU A N 1
ATOM 734 C CA . LEU A 1 96 ? -3.500 3.624 0.039 1.00 89.50 96 LEU A CA 1
ATOM 735 C C . LEU A 1 96 ? -4.210 4.366 1.178 1.00 89.50 96 LEU A C 1
ATOM 737 O O . LEU A 1 96 ? -4.163 3.941 2.332 1.00 89.50 96 LEU A O 1
ATOM 741 N N . LEU A 1 97 ? -4.828 5.508 0.876 1.00 88.69 97 LEU A N 1
ATOM 742 C CA . LEU A 1 97 ? -5.575 6.280 1.867 1.00 88.69 97 LEU A CA 1
ATOM 743 C C . LEU A 1 97 ? -6.908 5.612 2.203 1.00 88.69 97 LEU A C 1
ATOM 745 O O . LEU A 1 97 ? -7.321 5.665 3.358 1.00 88.69 97 LEU A O 1
ATOM 749 N N . VAL A 1 98 ? -7.551 4.963 1.228 1.00 87.56 98 VAL A N 1
ATOM 750 C CA . VAL A 1 98 ? -8.733 4.123 1.470 1.00 87.56 98 VAL A CA 1
ATOM 751 C C . VAL A 1 98 ? -8.357 2.919 2.336 1.00 87.56 98 VAL A C 1
ATOM 753 O O . VAL A 1 98 ? -9.040 2.648 3.321 1.00 87.56 98 VAL A O 1
ATOM 756 N N . ASP A 1 99 ? -7.224 2.275 2.056 1.00 88.62 99 ASP A N 1
ATOM 757 C CA . ASP A 1 99 ? -6.705 1.152 2.849 1.00 88.62 99 ASP A CA 1
ATOM 758 C C . ASP A 1 99 ? -6.347 1.542 4.295 1.00 88.62 99 ASP A C 1
ATOM 760 O O . ASP A 1 99 ? -6.321 0.693 5.188 1.00 88.62 99 ASP A O 1
ATOM 764 N N . ALA A 1 100 ? -6.101 2.829 4.560 1.00 89.50 100 ALA A N 1
ATOM 765 C CA . ALA A 1 100 ? -5.867 3.340 5.907 1.00 89.50 100 ALA A CA 1
ATOM 766 C C . ALA A 1 100 ? -7.162 3.550 6.717 1.00 89.50 100 ALA A C 1
ATOM 768 O O . ALA A 1 100 ? -7.086 3.618 7.945 1.00 89.50 100 ALA A O 1
ATOM 769 N N . ILE A 1 101 ? -8.340 3.638 6.080 1.00 87.00 101 ILE A N 1
ATOM 770 C CA . ILE A 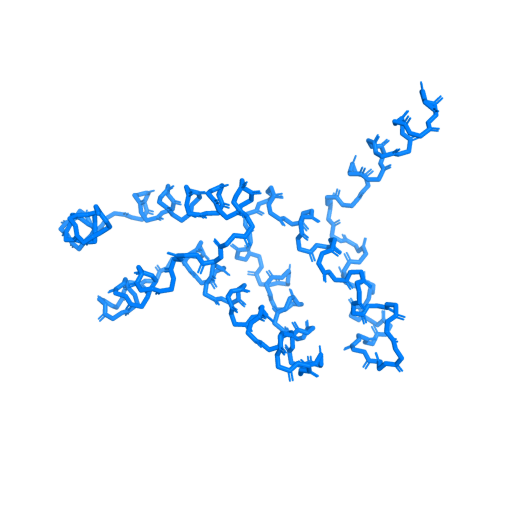1 101 ? -9.621 3.902 6.770 1.00 87.00 101 ILE A CA 1
ATOM 771 C C . ILE A 1 101 ? -9.920 2.836 7.837 1.00 87.00 101 ILE A C 1
ATOM 773 O O . ILE A 1 101 ? -10.123 3.218 8.991 1.00 87.00 101 ILE A O 1
ATOM 777 N N . PRO A 1 102 ? -9.851 1.518 7.549 1.00 86.88 102 PRO A N 1
ATOM 778 C CA . PRO A 1 102 ? -10.126 0.497 8.561 1.00 86.88 102 PRO A CA 1
ATOM 779 C C . PRO A 1 102 ? -9.174 0.548 9.765 1.00 86.88 102 PRO A C 1
ATOM 781 O O . PRO A 1 102 ? -9.537 0.143 10.865 1.00 86.88 102 PRO A O 1
ATOM 784 N N . LEU A 1 103 ? -7.947 1.041 9.570 1.00 87.19 103 LEU A N 1
ATOM 785 C CA . LEU A 1 103 ? -6.952 1.198 10.636 1.00 87.19 103 LEU A CA 1
ATOM 786 C C . LEU A 1 103 ? -7.194 2.443 11.499 1.00 87.19 103 LEU A C 1
ATOM 788 O O . LEU A 1 103 ? -6.707 2.505 12.624 1.00 87.19 103 LEU A O 1
ATOM 792 N N . LEU A 1 104 ? -7.911 3.436 10.971 1.00 86.56 104 LEU A N 1
ATOM 793 C CA . LEU A 1 104 ? -8.317 4.641 11.697 1.00 86.56 104 LEU A CA 1
ATOM 794 C C . LEU A 1 104 ? -9.602 4.421 12.503 1.00 86.56 104 LEU A C 1
ATOM 796 O O . LEU A 1 104 ? -9.783 5.056 13.537 1.00 86.56 104 LEU A O 1
ATOM 800 N N . GLU A 1 105 ? -10.487 3.550 12.020 1.00 85.25 105 GLU A N 1
ATOM 801 C CA . GLU A 1 105 ? -11.781 3.251 12.647 1.00 85.25 105 GLU A CA 1
ATOM 802 C C . GLU A 1 105 ? -11.713 2.129 13.693 1.00 85.25 105 GLU A C 1
ATOM 804 O O . GLU A 1 105 ? -12.666 1.931 14.444 1.00 85.25 105 GLU A O 1
ATOM 809 N N . GLY A 1 106 ? -10.607 1.383 13.740 1.00 82.50 106 GLY A N 1
ATOM 810 C CA . GLY A 1 106 ? -10.432 0.273 14.671 1.00 82.50 106 GLY A CA 1
ATOM 811 C C . GLY A 1 106 ? -10.285 0.701 16.136 1.00 82.50 106 GLY A C 1
ATOM 812 O O . GLY A 1 106 ? -9.897 1.823 16.452 1.00 82.50 106 GLY A O 1
ATOM 813 N N . ASP A 1 107 ? -10.518 -0.248 17.049 1.00 79.81 107 ASP A N 1
ATOM 814 C CA . ASP A 1 107 ? -10.376 -0.035 18.501 1.00 79.81 107 ASP A CA 1
ATOM 815 C C . ASP A 1 107 ? -8.917 0.191 18.942 1.00 79.81 107 ASP A C 1
ATOM 817 O O . ASP A 1 107 ? -8.644 0.709 20.028 1.00 79.81 107 ASP A O 1
ATOM 821 N N . VAL A 1 108 ? -7.959 -0.230 18.112 1.00 83.06 108 VAL A N 1
ATOM 822 C CA . VAL A 1 108 ? -6.526 -0.065 18.359 1.00 83.06 108 VAL A CA 1
ATOM 823 C C . VAL A 1 108 ? -6.074 1.267 17.779 1.00 83.06 108 VAL A C 1
ATOM 825 O O . VAL A 1 108 ? -6.257 1.530 16.595 1.00 83.06 108 VAL A O 1
ATOM 828 N N . LEU A 1 109 ? -5.404 2.084 18.592 1.00 86.12 109 LEU A N 1
ATOM 829 C CA . LEU A 1 109 ? -4.774 3.312 18.116 1.00 86.12 109 LEU A CA 1
ATOM 830 C C . LEU A 1 109 ? -3.560 2.973 17.235 1.00 86.12 109 LEU A C 1
ATOM 832 O O . LEU A 1 109 ? -2.454 2.781 17.738 1.00 86.12 109 LEU A O 1
ATOM 836 N N . VAL A 1 110 ? -3.780 2.887 15.923 1.00 87.75 110 VAL A N 1
ATOM 837 C CA . VAL A 1 110 ? -2.734 2.575 14.934 1.00 87.75 110 VAL A CA 1
ATOM 838 C C . VAL A 1 110 ? -1.911 3.811 14.565 1.00 87.75 110 VAL A C 1
ATOM 840 O O . VAL A 1 110 ? -0.693 3.723 14.426 1.00 87.75 110 VAL A O 1
ATOM 843 N N . PHE A 1 111 ? -2.563 4.969 14.434 1.00 85.62 111 PHE A N 1
ATOM 8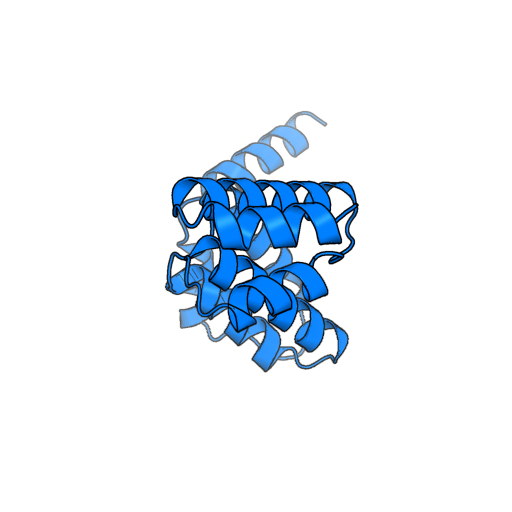44 C CA . PHE A 1 111 ? -1.924 6.225 14.047 1.00 85.62 111 PHE A CA 1
ATOM 845 C C . PHE A 1 111 ? -2.034 7.266 15.160 1.00 85.62 111 PHE A C 1
ATOM 847 O O . PHE A 1 111 ? -3.107 7.494 15.719 1.00 85.62 111 PHE A O 1
ATOM 854 N N . SER A 1 112 ? -0.929 7.947 15.460 1.00 85.81 112 SER A N 1
ATOM 855 C CA . SER A 1 112 ? -0.951 9.145 16.300 1.00 85.81 112 SER A CA 1
ATOM 856 C C . SER A 1 112 ? -1.635 10.313 15.579 1.00 85.81 112 SER A C 1
ATOM 858 O O . SER A 1 112 ? -1.753 10.320 14.355 1.00 85.81 112 SER A O 1
ATOM 860 N N . ALA A 1 113 ? -2.032 11.353 16.320 1.00 82.38 113 ALA A N 1
ATOM 861 C CA . ALA A 1 113 ? -2.627 12.557 15.732 1.00 82.38 113 ALA A CA 1
ATOM 862 C C . ALA A 1 113 ? -1.733 13.196 14.648 1.00 82.38 113 ALA A C 1
ATOM 864 O O . ALA A 1 113 ? -2.232 13.611 13.600 1.00 82.38 113 ALA A O 1
ATOM 865 N N . ASP A 1 114 ? -0.414 13.214 14.864 1.00 83.19 114 ASP A N 1
ATOM 866 C CA . ASP A 1 114 ? 0.553 13.728 13.890 1.00 83.19 114 ASP A CA 1
ATOM 867 C C . ASP A 1 114 ? 0.619 12.848 12.637 1.00 83.19 114 ASP A C 1
ATOM 869 O O . ASP A 1 114 ? 0.666 13.358 11.517 1.00 83.19 114 ASP A O 1
ATOM 873 N N . GLN A 1 115 ? 0.574 11.523 12.803 1.00 83.88 115 GLN A N 1
ATOM 874 C CA . GLN A 1 115 ? 0.573 10.580 11.683 1.00 83.88 115 GLN A CA 1
ATOM 875 C C . GLN A 1 115 ? -0.722 10.693 10.873 1.00 83.88 115 GLN A C 1
ATOM 877 O O . GLN A 1 115 ? -0.670 10.790 9.649 1.00 83.88 115 GLN A O 1
ATOM 882 N N . THR A 1 116 ? -1.873 10.799 11.536 1.00 81.31 116 THR A N 1
ATOM 883 C CA . THR A 1 116 ? -3.167 11.047 10.886 1.00 81.31 116 THR A CA 1
ATOM 884 C C . THR A 1 116 ? -3.164 12.366 10.114 1.00 81.31 116 THR A C 1
ATOM 886 O O . THR A 1 116 ? -3.657 12.431 8.989 1.00 81.31 116 THR A O 1
ATOM 889 N N . LEU A 1 117 ? -2.547 13.419 10.657 1.00 78.50 117 LEU A N 1
ATOM 890 C CA . LEU A 1 117 ? -2.405 14.698 9.962 1.00 78.50 117 LEU A CA 1
ATOM 891 C C . LEU A 1 117 ? -1.535 14.578 8.701 1.00 78.50 117 LEU A C 1
ATOM 893 O O . LEU A 1 117 ? -1.843 15.201 7.682 1.00 78.50 117 LEU A O 1
ATOM 897 N N . VAL A 1 118 ? -0.464 13.780 8.753 1.00 79.94 118 VAL A N 1
ATOM 898 C CA . VAL A 1 118 ? 0.373 13.471 7.583 1.00 79.94 118 VAL A CA 1
ATOM 899 C C . VAL A 1 118 ? -0.438 12.746 6.507 1.00 79.94 118 VAL A C 1
ATOM 901 O O . VAL A 1 118 ? -0.357 13.137 5.341 1.00 79.94 118 VAL A O 1
ATOM 904 N N . LEU A 1 119 ? -1.269 11.770 6.888 1.00 79.62 119 LEU A N 1
ATOM 905 C CA . LEU A 1 119 ? -2.179 11.085 5.962 1.00 79.62 119 LEU A CA 1
ATOM 906 C C . LEU A 1 119 ? -3.157 12.081 5.314 1.00 79.62 119 LEU A C 1
ATOM 908 O O . LEU A 1 119 ? -3.263 12.149 4.089 1.00 79.62 119 LEU A O 1
ATOM 912 N N . MET A 1 120 ? -3.807 12.924 6.124 1.00 76.31 120 MET A N 1
ATOM 913 C CA . MET A 1 120 ? -4.825 13.881 5.668 1.00 76.31 120 MET A CA 1
ATOM 914 C C . MET A 1 120 ? -4.282 14.989 4.758 1.00 76.31 120 MET A C 1
ATOM 916 O O . MET A 1 120 ? -5.009 15.522 3.920 1.00 76.31 120 MET A O 1
ATOM 920 N N . ARG A 1 121 ? -3.008 15.365 4.908 1.00 76.81 121 ARG A N 1
ATOM 921 C CA . ARG A 1 121 ? -2.375 16.427 4.109 1.00 76.81 121 ARG A CA 1
ATOM 922 C C . ARG A 1 121 ? -1.872 15.950 2.746 1.00 76.81 121 ARG A C 1
ATOM 924 O O . ARG A 1 121 ? -1.383 16.777 1.970 1.00 76.81 121 ARG A O 1
ATOM 931 N N . ARG A 1 122 ? -1.969 14.656 2.418 1.00 72.25 122 ARG A N 1
ATOM 932 C CA . ARG A 1 122 ? -1.493 14.155 1.122 1.00 72.25 122 ARG A CA 1
ATOM 933 C C . ARG A 1 122 ? -2.403 14.655 -0.012 1.00 72.25 122 ARG A C 1
ATOM 935 O O . ARG A 1 122 ? -3.625 14.555 0.029 1.00 72.25 122 ARG A O 1
ATOM 942 N N . ARG A 1 123 ? -1.766 15.231 -1.038 1.00 57.94 123 ARG A N 1
ATOM 943 C CA . ARG A 1 123 ? -2.341 16.120 -2.072 1.00 57.94 123 ARG A CA 1
ATOM 944 C C . ARG A 1 123 ? -3.508 15.543 -2.901 1.00 57.94 123 ARG A C 1
ATOM 946 O O . ARG A 1 123 ? -4.183 16.315 -3.574 1.00 57.94 123 ARG A O 1
ATOM 953 N N . SER A 1 124 ? -3.760 14.234 -2.873 1.00 55.81 124 SER A N 1
ATOM 954 C CA . SER A 1 124 ? -4.802 13.555 -3.665 1.00 55.81 124 SER A CA 1
ATOM 955 C C . SER A 1 124 ? -6.171 13.443 -2.976 1.00 55.81 124 SER A C 1
ATOM 957 O O . SER A 1 124 ? -7.180 13.309 -3.667 1.00 55.81 124 SER A O 1
ATOM 959 N N . LEU A 1 125 ? -6.244 13.563 -1.646 1.00 53.12 125 LEU A N 1
ATOM 960 C CA . LEU A 1 125 ? -7.495 13.451 -0.876 1.00 53.12 125 LEU A CA 1
ATOM 961 C C . LEU A 1 125 ? -8.598 14.443 -1.303 1.00 53.12 125 LEU A C 1
ATOM 963 O O . LEU A 1 125 ? -9.744 14.019 -1.456 1.00 53.12 125 LEU A O 1
ATOM 967 N N . PRO A 1 126 ? -8.303 15.735 -1.569 1.00 53.22 126 PRO A N 1
ATOM 968 C CA . PRO A 1 126 ? -9.340 16.699 -1.938 1.00 53.22 126 PRO A CA 1
ATOM 969 C C . PRO A 1 126 ? -10.034 16.377 -3.267 1.00 53.22 126 PRO A C 1
ATOM 971 O O . PRO A 1 126 ? -11.232 16.606 -3.397 1.00 53.22 126 PRO A O 1
ATOM 974 N N . ALA A 1 127 ? -9.306 15.838 -4.250 1.00 54.62 127 ALA A N 1
ATOM 975 C CA . ALA A 1 127 ? -9.858 15.521 -5.569 1.00 54.62 127 ALA A CA 1
ATOM 976 C C . ALA A 1 127 ? -10.728 14.255 -5.538 1.00 54.62 127 ALA A C 1
ATOM 978 O O . ALA A 1 127 ? -11.800 14.223 -6.140 1.00 54.62 127 ALA A O 1
ATOM 979 N N . VAL A 1 128 ? -10.296 13.242 -4.785 1.00 52.00 128 VAL A N 1
ATOM 980 C CA . VAL A 1 128 ? -11.045 11.991 -4.602 1.00 52.00 128 VAL A CA 1
ATOM 981 C C . VAL A 1 128 ? -12.330 12.252 -3.814 1.00 52.00 128 VAL A C 1
ATOM 983 O O . VAL A 1 128 ? -13.410 11.887 -4.271 1.00 52.00 128 VAL A O 1
ATOM 986 N N . LEU A 1 129 ? -12.254 12.981 -2.695 1.00 56.50 129 LEU A N 1
ATOM 987 C CA . LEU A 1 129 ? -13.440 13.353 -1.914 1.00 56.50 129 LEU A CA 1
ATOM 988 C C . LEU A 1 129 ? -14.395 14.268 -2.691 1.00 56.50 129 LEU A C 1
ATOM 990 O O . LEU A 1 129 ? -15.608 14.142 -2.541 1.00 56.50 129 LEU A O 1
ATOM 994 N N . ALA A 1 130 ? -13.880 15.159 -3.547 1.00 53.97 130 ALA A N 1
ATOM 995 C CA . ALA A 1 130 ? -14.719 15.972 -4.425 1.00 53.97 130 ALA A CA 1
ATOM 996 C C . ALA A 1 130 ? -15.504 15.109 -5.426 1.00 53.97 130 ALA A C 1
ATOM 998 O O . ALA A 1 130 ? -16.701 15.334 -5.591 1.00 53.97 130 ALA A O 1
ATOM 999 N N . GLY A 1 131 ? -14.871 14.096 -6.029 1.00 49.75 131 GLY A N 1
ATOM 1000 C CA . GLY A 1 131 ? -15.541 13.145 -6.924 1.00 49.75 131 GLY A CA 1
ATOM 1001 C C . GLY A 1 131 ? -16.625 12.325 -6.217 1.00 49.75 131 GLY A C 1
ATOM 1002 O O . GLY A 1 131 ? -17.758 12.249 -6.694 1.00 49.75 131 GLY A O 1
ATOM 1003 N N . TRP A 1 132 ? -16.327 11.797 -5.028 1.00 45.31 132 TRP A N 1
ATOM 1004 C CA . TRP A 1 132 ? -17.289 11.050 -4.206 1.00 45.31 132 TRP A CA 1
ATOM 1005 C C . TRP A 1 132 ? -18.462 11.920 -3.727 1.00 45.31 132 TRP A C 1
ATOM 1007 O O . TRP A 1 132 ? -19.623 11.519 -3.817 1.00 45.31 132 TRP A O 1
ATOM 1017 N N . ALA A 1 133 ? -18.193 13.149 -3.283 1.00 44.06 133 ALA A N 1
ATOM 1018 C CA . ALA A 1 133 ? -19.226 14.096 -2.863 1.00 44.06 133 ALA A CA 1
ATOM 1019 C C . ALA A 1 133 ? -20.081 14.622 -4.028 1.00 44.06 133 ALA A C 1
ATOM 1021 O O . ALA A 1 133 ? -21.170 15.153 -3.795 1.00 44.06 133 ALA A O 1
ATOM 1022 N N . GLN A 1 134 ? -19.587 14.542 -5.264 1.00 46.06 134 GLN A N 1
ATOM 1023 C CA . GLN A 1 134 ? -20.336 14.904 -6.465 1.00 46.06 134 GLN A CA 1
ATOM 1024 C C . GLN A 1 134 ? -21.237 13.750 -6.920 1.00 46.06 134 GLN A C 1
ATOM 1026 O O . GLN A 1 134 ? -22.388 13.993 -7.270 1.00 46.06 134 GLN A O 1
ATOM 1031 N N . TRP A 1 135 ? -20.766 12.505 -6.809 1.00 45.31 135 TRP A N 1
ATOM 1032 C CA . TRP A 1 135 ? -21.572 11.305 -7.042 1.00 45.31 135 TRP A CA 1
ATOM 1033 C C . TRP A 1 135 ? -22.727 11.171 -6.033 1.00 45.31 135 TRP A C 1
ATOM 1035 O O . TRP A 1 135 ? -23.870 11.027 -6.449 1.00 45.31 135 TRP A O 1
ATOM 1045 N N . MET A 1 136 ? -22.479 11.368 -4.729 1.00 34.72 136 MET A N 1
ATOM 1046 C CA . MET A 1 136 ? -23.531 11.353 -3.687 1.00 34.72 136 MET A CA 1
ATOM 1047 C C . MET A 1 136 ? -24.563 12.489 -3.797 1.00 34.72 136 MET A C 1
ATOM 1049 O O . MET A 1 136 ? -25.581 12.467 -3.118 1.00 34.72 136 MET A O 1
ATOM 1053 N N . ARG A 1 137 ? -24.280 13.535 -4.581 1.00 41.25 137 ARG A N 1
ATOM 1054 C CA . ARG A 1 137 ? -25.236 14.621 -4.857 1.00 41.25 137 ARG A CA 1
ATOM 1055 C C . ARG A 1 137 ? -26.019 14.403 -6.148 1.00 41.25 137 ARG A C 1
ATOM 1057 O O . ARG A 1 137 ? -27.014 15.088 -6.365 1.00 41.25 137 ARG A O 1
ATOM 1064 N N . ALA A 1 138 ? -25.548 13.504 -7.006 1.00 42.62 138 ALA A N 1
ATOM 1065 C CA . ALA A 1 138 ? -26.163 13.170 -8.284 1.00 42.62 138 ALA A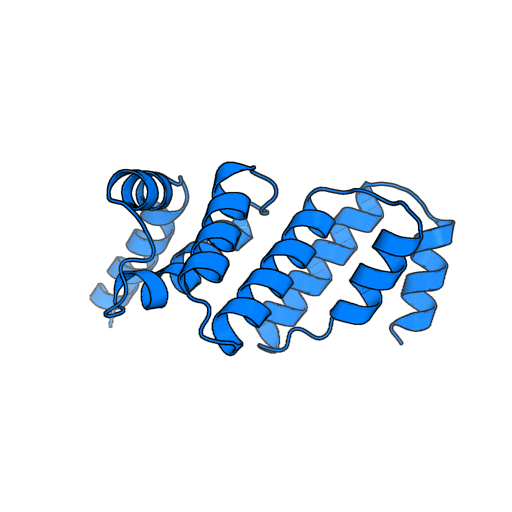 CA 1
ATOM 1066 C C . ALA A 1 138 ? -27.016 11.890 -8.217 1.00 42.62 138 ALA A C 1
ATOM 1068 O O . ALA A 1 138 ? -27.691 11.573 -9.196 1.00 42.62 138 ALA A O 1
ATOM 1069 N N . ASN A 1 139 ? -26.986 11.178 -7.088 1.00 35.41 139 ASN A N 1
ATOM 1070 C CA . ASN A 1 139 ? -27.622 9.884 -6.860 1.00 35.41 139 ASN A CA 1
ATOM 1071 C C . ASN A 1 139 ? -28.196 9.788 -5.444 1.00 35.41 139 ASN A C 1
ATOM 1073 O O . ASN A 1 139 ? -29.005 8.858 -5.231 1.00 35.41 139 ASN A O 1
#